Protein AF-A0A800AI18-F1 (afdb_monomer_lite)

Structure (mmCIF, N/CA/C/O backbone):
data_AF-A0A800AI18-F1
#
_entry.id   AF-A0A800AI18-F1
#
loop_
_atom_site.group_PDB
_atom_site.id
_atom_site.type_symbol
_atom_site.label_atom_id
_atom_site.label_alt_id
_atom_site.label_comp_id
_atom_site.label_asym_id
_atom_site.label_entity_id
_atom_site.label_seq_id
_atom_site.pdbx_PDB_ins_code
_atom_site.Cartn_x
_atom_site.Cartn_y
_atom_site.Cartn_z
_atom_site.occupancy
_atom_site.B_iso_or_equiv
_atom_site.auth_seq_id
_atom_site.auth_comp_id
_atom_site.auth_asym_id
_atom_site.auth_atom_id
_atom_site.pdbx_PDB_model_num
ATOM 1 N N . MET A 1 1 ? -24.715 -8.369 10.344 1.00 53.59 1 MET A N 1
ATOM 2 C CA . MET A 1 1 ? -23.538 -9.089 10.874 1.00 53.59 1 MET A CA 1
ATOM 3 C C . MET A 1 1 ? -23.171 -8.394 12.172 1.00 53.59 1 MET A C 1
ATOM 5 O O . MET A 1 1 ? -23.178 -7.175 12.171 1.00 53.59 1 MET A O 1
ATOM 9 N N . ASP A 1 2 ? -22.987 -9.135 13.26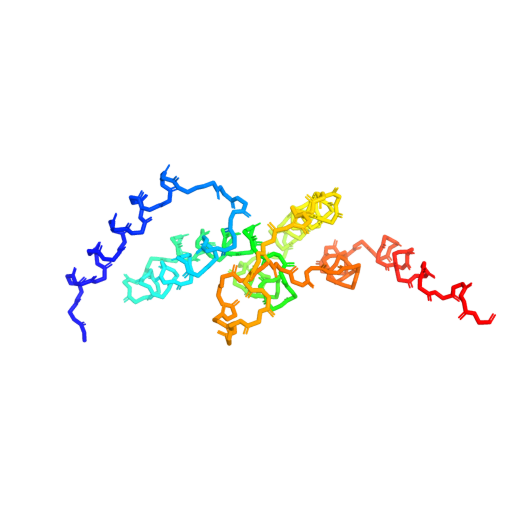7 1.00 62.06 2 ASP A N 1
ATOM 10 C CA . ASP A 1 2 ? -22.789 -8.565 14.611 1.00 62.06 2 ASP A CA 1
ATOM 11 C C . ASP A 1 2 ? -21.428 -7.872 14.749 1.00 62.06 2 ASP A C 1
ATOM 13 O O . ASP A 1 2 ? -20.404 -8.474 14.425 1.00 62.06 2 ASP A O 1
ATOM 17 N N . GLU A 1 3 ? -21.404 -6.663 15.317 1.00 60.03 3 GLU A N 1
ATOM 18 C CA . GLU A 1 3 ? -20.188 -5.903 15.671 1.00 60.03 3 GLU A CA 1
ATOM 19 C C . GLU A 1 3 ? -19.160 -6.733 16.463 1.00 60.03 3 GLU A C 1
ATOM 21 O O . GLU A 1 3 ? -17.953 -6.556 16.296 1.00 60.03 3 GLU A O 1
ATOM 26 N N . GLY A 1 4 ? -19.621 -7.692 17.276 1.00 68.31 4 GLY A N 1
ATOM 27 C CA . GLY A 1 4 ? -18.750 -8.616 18.010 1.00 68.31 4 GLY A CA 1
ATOM 28 C C . GLY A 1 4 ? -17.845 -9.453 17.099 1.00 68.31 4 GLY A C 1
ATOM 29 O O . GLY A 1 4 ? -16.672 -9.638 17.407 1.00 68.31 4 GLY A O 1
ATOM 30 N N . LYS A 1 5 ? -18.335 -9.864 15.922 1.00 74.88 5 LYS A N 1
ATOM 31 C CA . LYS A 1 5 ? -17.555 -10.671 14.970 1.00 74.88 5 LYS A CA 1
ATOM 32 C C . LYS A 1 5 ? -16.439 -9.869 14.304 1.00 74.88 5 LYS A C 1
ATOM 34 O O . LYS A 1 5 ? -15.389 -10.428 14.011 1.00 74.88 5 LYS A O 1
ATOM 39 N N . TYR A 1 6 ? -16.637 -8.571 14.078 1.00 72.62 6 TYR A N 1
ATOM 40 C CA . TYR A 1 6 ? -15.605 -7.717 13.482 1.00 72.62 6 TYR A CA 1
ATOM 41 C C . TYR A 1 6 ? -14.450 -7.454 14.452 1.00 72.62 6 TYR A C 1
ATOM 43 O O . TYR A 1 6 ? -13.297 -7.443 14.029 1.00 72.62 6 TYR A O 1
ATOM 51 N N . ARG A 1 7 ? -14.729 -7.340 15.757 1.00 74.31 7 ARG A N 1
ATOM 52 C CA . ARG A 1 7 ? -13.680 -7.248 16.786 1.00 74.31 7 ARG A CA 1
ATOM 53 C C . ARG A 1 7 ? -12.862 -8.534 16.902 1.00 74.31 7 ARG A C 1
ATOM 55 O O . ARG A 1 7 ? -11.639 -8.460 16.989 1.00 74.31 7 ARG A O 1
ATOM 62 N N . ASP A 1 8 ? -13.512 -9.692 16.818 1.00 78.69 8 ASP A N 1
ATOM 63 C CA . ASP A 1 8 ? -12.816 -10.984 16.800 1.00 78.69 8 ASP A CA 1
ATOM 64 C C . ASP A 1 8 ? -11.925 -11.133 15.554 1.00 78.69 8 ASP A C 1
ATOM 66 O O . ASP A 1 8 ? -10.798 -11.620 15.646 1.00 78.69 8 ASP A O 1
ATOM 70 N N . VAL A 1 9 ? -12.392 -10.655 14.393 1.00 77.38 9 VAL A N 1
ATOM 71 C CA . VAL A 1 9 ? -11.592 -10.603 13.157 1.00 77.38 9 VAL A CA 1
ATOM 72 C C . VAL A 1 9 ? -10.378 -9.691 13.324 1.00 77.38 9 VAL A C 1
ATOM 74 O O . VAL A 1 9 ? -9.281 -10.097 12.952 1.00 77.38 9 VAL A O 1
ATOM 77 N N . ILE A 1 10 ? -10.533 -8.502 13.915 1.00 77.62 10 ILE A N 1
ATOM 78 C CA . ILE A 1 10 ? -9.409 -7.586 14.169 1.00 77.62 10 ILE A CA 1
ATOM 79 C C . ILE A 1 10 ? -8.354 -8.269 15.053 1.00 77.62 10 ILE A C 1
ATOM 81 O O . ILE A 1 10 ? -7.187 -8.333 14.666 1.00 77.62 10 ILE A O 1
ATOM 85 N N . ALA A 1 11 ? -8.757 -8.880 16.171 1.00 81.06 11 ALA A N 1
ATOM 86 C CA . ALA A 1 11 ? -7.836 -9.578 17.073 1.00 81.06 11 ALA A CA 1
ATOM 87 C C . ALA A 1 11 ? -7.126 -10.776 16.405 1.00 81.06 11 ALA A C 1
ATOM 89 O O . ALA A 1 11 ? -5.924 -11.005 16.601 1.00 81.06 11 ALA A O 1
ATOM 90 N N . ALA A 1 12 ? -7.849 -11.541 15.580 1.00 81.06 12 ALA A N 1
ATOM 91 C CA . ALA A 1 12 ? -7.283 -12.655 14.823 1.00 81.06 12 ALA A CA 1
ATOM 92 C C . ALA A 1 12 ? -6.273 -12.175 13.766 1.00 81.06 12 ALA A C 1
ATOM 94 O O . ALA A 1 12 ? -5.192 -12.756 13.623 1.00 81.06 12 ALA A O 1
ATOM 95 N N . VAL A 1 13 ? -6.591 -11.089 13.058 1.00 80.38 13 VAL A N 1
ATOM 96 C CA . VAL A 1 13 ? -5.701 -10.474 12.068 1.00 80.38 13 VAL A CA 1
ATOM 97 C C . VAL A 1 13 ? -4.441 -9.919 12.733 1.00 80.38 13 VAL A C 1
ATOM 99 O O . VAL A 1 13 ? -3.339 -10.149 12.232 1.00 80.38 13 VAL A O 1
ATOM 102 N N . GLU A 1 14 ? -4.557 -9.244 13.875 1.00 78.88 14 GLU A N 1
ATOM 103 C CA . GLU A 1 14 ? -3.400 -8.755 14.635 1.00 78.88 14 GLU A CA 1
ATOM 104 C C . GLU A 1 14 ? -2.465 -9.892 15.061 1.00 78.88 14 GLU A C 1
ATOM 106 O O . GLU A 1 14 ? -1.245 -9.787 14.899 1.00 78.88 14 GLU A O 1
ATOM 111 N N . SER A 1 15 ? -3.025 -11.017 15.509 1.00 79.88 15 SER A N 1
ATOM 112 C CA . SER A 1 15 ? -2.245 -12.212 15.847 1.00 79.88 15 SER A CA 1
ATOM 113 C C . SER A 1 15 ? -1.516 -12.784 14.623 1.00 79.88 15 SER A C 1
ATOM 115 O O . SER A 1 15 ? -0.314 -13.055 14.676 1.00 79.88 15 SER A O 1
ATOM 117 N N . ALA A 1 16 ? -2.197 -12.901 13.477 1.00 78.62 16 ALA A N 1
ATOM 118 C CA . ALA A 1 16 ? -1.585 -13.371 12.230 1.00 78.62 16 ALA A CA 1
ATOM 119 C C . ALA A 1 16 ? -0.474 -12.426 11.732 1.00 78.62 16 ALA A C 1
ATOM 121 O O . ALA A 1 16 ? 0.562 -12.868 11.227 1.00 78.62 16 ALA A O 1
ATOM 122 N N . ARG A 1 17 ? -0.646 -11.112 11.921 1.00 78.44 17 ARG A N 1
ATOM 123 C CA . ARG A 1 17 ? 0.343 -10.093 11.549 1.00 78.44 17 ARG A CA 1
ATOM 124 C C . ARG A 1 17 ? 1.664 -10.237 12.298 1.00 78.44 17 ARG A C 1
ATOM 126 O O . ARG A 1 17 ? 2.687 -9.902 11.699 1.00 78.44 17 ARG A O 1
ATOM 133 N N . GLN A 1 18 ? 1.651 -10.695 13.550 1.00 80.00 18 GLN A N 1
ATOM 134 C CA . GLN A 1 18 ? 2.864 -10.925 14.347 1.00 80.00 18 GLN A CA 1
ATOM 135 C C . GLN A 1 18 ? 3.632 -12.174 13.891 1.00 80.00 18 GLN A C 1
ATOM 137 O O . GLN A 1 18 ? 4.858 -12.202 13.966 1.00 80.00 18 GLN A O 1
ATOM 142 N N . ALA A 1 19 ? 2.926 -13.187 13.382 1.00 82.00 19 ALA A N 1
ATOM 143 C CA . ALA A 1 19 ? 3.529 -14.441 12.934 1.00 82.00 19 ALA A CA 1
ATOM 144 C C . ALA A 1 19 ? 4.095 -14.381 11.500 1.00 82.00 19 ALA A C 1
ATOM 146 O O . ALA A 1 19 ? 5.013 -15.129 11.164 1.00 82.00 19 ALA A O 1
ATOM 147 N N . LEU A 1 20 ? 3.555 -13.508 10.642 1.00 82.31 20 LEU A N 1
ATOM 148 C CA . LEU A 1 20 ? 3.882 -13.454 9.212 1.00 82.31 20 LEU A CA 1
ATOM 149 C C . LEU A 1 20 ? 4.864 -12.329 8.864 1.00 82.31 20 LEU A C 1
ATOM 151 O O . LEU A 1 20 ? 4.698 -11.181 9.281 1.00 82.31 20 LEU A O 1
ATOM 155 N N . SER A 1 21 ? 5.839 -12.628 7.997 1.00 84.31 21 SER A N 1
ATOM 156 C CA . SER A 1 21 ? 6.786 -11.625 7.491 1.00 84.31 21 SER A CA 1
ATOM 157 C C . SER A 1 21 ? 6.069 -10.540 6.671 1.00 84.31 21 SER A C 1
ATOM 159 O O . SER A 1 21 ? 5.328 -10.897 5.754 1.00 84.31 21 SER A O 1
ATOM 161 N N . PRO A 1 22 ? 6.331 -9.234 6.898 1.00 83.88 22 PRO A N 1
ATOM 162 C CA . PRO A 1 22 ? 5.665 -8.116 6.212 1.00 83.88 22 PRO A CA 1
ATOM 163 C C . PRO A 1 22 ? 5.659 -8.167 4.677 1.00 83.88 22 PRO A C 1
ATOM 165 O O . PRO A 1 22 ? 4.804 -7.555 4.047 1.00 83.88 22 PRO A O 1
ATOM 168 N N . ASP A 1 23 ? 6.611 -8.882 4.075 1.00 83.56 23 ASP A N 1
ATOM 169 C CA . ASP A 1 23 ? 6.756 -9.021 2.623 1.00 83.56 23 ASP A CA 1
ATOM 170 C C . ASP A 1 23 ? 5.949 -10.190 2.018 1.00 83.56 23 ASP A C 1
ATOM 172 O O . ASP A 1 23 ? 6.035 -10.417 0.809 1.00 83.56 23 ASP A O 1
ATOM 176 N N . MET A 1 24 ? 5.240 -10.985 2.826 1.00 84.19 24 MET A N 1
ATOM 177 C CA . MET A 1 24 ? 4.476 -12.133 2.330 1.00 84.19 24 MET A CA 1
ATOM 178 C C . MET A 1 24 ? 3.175 -11.681 1.649 1.00 84.19 24 MET A C 1
ATOM 180 O O . MET A 1 24 ? 2.411 -10.950 2.279 1.00 84.19 24 MET A O 1
ATOM 184 N N . PRO A 1 25 ? 2.865 -12.155 0.424 1.00 83.75 25 PRO A N 1
ATOM 185 C CA . PRO A 1 25 ? 1.659 -11.741 -0.299 1.00 83.75 25 PRO A CA 1
ATOM 186 C C . PRO A 1 25 ? 0.354 -11.985 0.459 1.00 83.75 25 PRO A C 1
ATOM 188 O O . PRO A 1 25 ? -0.521 -11.127 0.433 1.00 83.75 25 PRO A O 1
ATOM 191 N N . ILE A 1 26 ? 0.265 -13.078 1.227 1.00 84.44 26 ILE A N 1
ATOM 192 C CA . ILE A 1 26 ? -0.900 -13.387 2.072 1.00 84.44 26 ILE A CA 1
ATOM 193 C C . ILE A 1 26 ? -1.227 -12.270 3.078 1.00 84.44 26 ILE A C 1
ATOM 195 O O . ILE A 1 26 ? -2.387 -12.090 3.445 1.00 84.44 26 ILE A O 1
ATOM 199 N N . ARG A 1 27 ? -0.241 -11.452 3.489 1.00 88.62 27 ARG A N 1
ATOM 200 C CA . ARG A 1 27 ? -0.516 -10.287 4.343 1.00 88.62 27 ARG A CA 1
ATOM 201 C C . ARG A 1 27 ? -1.367 -9.243 3.635 1.00 88.62 27 ARG A C 1
ATOM 203 O O . ARG A 1 27 ? -2.104 -8.557 4.323 1.00 88.62 27 ARG A O 1
ATOM 210 N N . ALA A 1 28 ? -1.336 -9.155 2.306 1.00 90.19 28 ALA A N 1
ATOM 211 C CA . ALA A 1 28 ? -2.226 -8.256 1.584 1.00 90.19 28 ALA A CA 1
ATOM 212 C C . ALA A 1 28 ? -3.695 -8.671 1.720 1.00 90.19 28 ALA A C 1
ATOM 214 O O . ALA A 1 28 ? -4.523 -7.830 2.048 1.00 90.19 28 ALA A O 1
ATOM 215 N N . ALA A 1 29 ? -3.999 -9.963 1.568 1.00 88.62 29 ALA A N 1
ATOM 216 C CA . ALA A 1 29 ? -5.353 -10.483 1.754 1.00 88.62 29 ALA A CA 1
ATOM 217 C C . ALA A 1 29 ? -5.837 -10.309 3.206 1.00 88.62 29 ALA A C 1
ATOM 219 O O . ALA A 1 29 ? -6.958 -9.872 3.451 1.00 88.62 29 ALA A O 1
ATOM 220 N N . ILE A 1 30 ? -4.964 -10.578 4.182 1.00 88.94 30 ILE A N 1
ATOM 221 C CA . ILE A 1 30 ? -5.251 -10.349 5.607 1.00 88.94 30 ILE A CA 1
ATOM 222 C C . ILE A 1 30 ? -5.542 -8.865 5.878 1.00 88.94 30 ILE A C 1
ATOM 224 O O . ILE A 1 30 ? -6.504 -8.537 6.573 1.00 88.94 30 ILE A O 1
ATOM 228 N N . SER A 1 31 ? -4.744 -7.960 5.309 1.00 92.06 31 SER A N 1
ATOM 229 C CA . SER A 1 31 ? -4.966 -6.519 5.420 1.00 92.06 31 SER A CA 1
ATOM 230 C C . SER A 1 31 ? -6.255 -6.071 4.719 1.00 92.06 31 SER A C 1
ATOM 232 O O . SER A 1 31 ? -6.911 -5.160 5.212 1.00 92.06 31 SER A O 1
ATOM 234 N N . ASP A 1 32 ? -6.695 -6.728 3.643 1.00 91.38 32 ASP A N 1
ATOM 235 C CA . ASP A 1 32 ? -7.990 -6.425 3.015 1.00 91.38 32 ASP A CA 1
ATOM 236 C C . ASP A 1 32 ? -9.175 -6.789 3.922 1.00 91.38 32 ASP A C 1
ATOM 238 O O . ASP A 1 32 ? -10.167 -6.055 3.961 1.00 91.38 32 ASP A O 1
ATOM 242 N N . TYR A 1 33 ? -9.084 -7.891 4.676 1.00 89.56 33 TYR A N 1
ATOM 243 C CA . TYR A 1 33 ? -10.082 -8.229 5.698 1.00 89.56 33 TYR A CA 1
ATOM 244 C C . TYR A 1 33 ? -10.064 -7.232 6.858 1.00 89.56 33 TYR A C 1
ATOM 246 O O . TYR A 1 33 ? -11.127 -6.816 7.319 1.00 89.56 33 TYR A O 1
ATOM 254 N N . LEU A 1 34 ? -8.873 -6.801 7.292 1.00 90.81 34 LEU A N 1
ATOM 255 C CA . LEU A 1 34 ? -8.735 -5.772 8.324 1.00 90.81 34 LEU A CA 1
ATOM 256 C C . LEU A 1 34 ? -9.369 -4.453 7.889 1.00 90.81 34 LEU A C 1
ATOM 258 O O . LEU A 1 34 ? -10.111 -3.859 8.660 1.00 90.81 34 LEU A O 1
ATOM 262 N N . ARG A 1 35 ? -9.118 -4.027 6.646 1.00 93.44 35 ARG A N 1
ATOM 263 C CA . ARG A 1 35 ? -9.707 -2.815 6.067 1.00 93.44 35 ARG A CA 1
ATOM 264 C C . ARG A 1 35 ? -11.232 -2.884 6.093 1.00 93.44 35 ARG A C 1
ATOM 266 O O . ARG A 1 35 ? -11.864 -1.957 6.577 1.00 93.44 35 ARG A O 1
ATOM 273 N N . GLN A 1 36 ? -11.814 -3.990 5.628 1.00 91.06 36 GLN A N 1
ATOM 274 C CA . GLN A 1 36 ? -13.270 -4.178 5.626 1.00 91.06 36 GLN A CA 1
ATOM 275 C C . GLN A 1 36 ? -13.860 -4.166 7.040 1.00 91.06 36 GLN A C 1
ATOM 277 O O . GLN A 1 36 ? -14.918 -3.580 7.261 1.00 91.06 36 GLN A O 1
ATOM 282 N N . ALA A 1 37 ? -13.185 -4.800 8.004 1.00 89.25 37 ALA A N 1
ATOM 283 C CA . ALA A 1 37 ? -13.615 -4.783 9.397 1.00 89.25 37 ALA A CA 1
ATOM 284 C C . ALA A 1 37 ? -13.535 -3.372 9.999 1.00 89.25 37 ALA A C 1
ATOM 286 O O . ALA A 1 37 ? -14.486 -2.941 10.643 1.00 89.25 37 ALA A O 1
ATOM 287 N N . ALA A 1 38 ? -12.441 -2.651 9.741 1.00 90.25 38 ALA A N 1
ATOM 288 C CA . ALA A 1 38 ? -12.213 -1.282 10.197 1.00 90.25 38 ALA A CA 1
ATOM 289 C C . ALA A 1 38 ? -13.253 -0.302 9.634 1.00 90.25 38 ALA A C 1
ATOM 291 O O . ALA A 1 38 ? -13.866 0.452 10.385 1.00 90.25 38 ALA A O 1
ATOM 292 N N . GLU A 1 39 ? -13.529 -0.377 8.329 1.00 90.56 39 GLU A N 1
ATOM 293 C CA . GLU A 1 39 ? -14.572 0.419 7.669 1.00 90.56 39 GLU A CA 1
ATOM 294 C C . GLU A 1 39 ? -15.955 0.152 8.266 1.00 90.56 39 GLU A C 1
ATOM 296 O O . GLU A 1 39 ? -16.741 1.079 8.444 1.00 90.56 39 GLU A O 1
ATOM 301 N N . HIS A 1 40 ? -16.250 -1.101 8.622 1.00 89.19 40 HIS A N 1
ATOM 302 C CA . HIS A 1 40 ? -17.535 -1.455 9.215 1.00 89.19 40 HIS A CA 1
ATOM 303 C C . HIS A 1 40 ? -17.728 -0.879 10.623 1.00 89.19 40 HIS A C 1
ATOM 305 O O . HIS A 1 40 ? -18.851 -0.549 10.995 1.00 89.19 40 HIS A O 1
ATOM 311 N N . VAL A 1 41 ? -16.651 -0.757 11.403 1.00 88.19 41 VAL A N 1
ATOM 312 C CA . VAL A 1 41 ? -16.694 -0.202 12.767 1.00 88.19 41 VAL A CA 1
ATOM 313 C C . VAL A 1 41 ? -16.404 1.304 12.819 1.00 88.19 41 VAL A C 1
ATOM 315 O O . VAL A 1 41 ? -16.400 1.877 13.906 1.00 88.19 41 VAL A O 1
ATOM 318 N N . GLY A 1 42 ? -16.182 1.948 11.668 1.00 89.12 42 GLY A N 1
ATOM 319 C CA . GLY A 1 42 ? -15.903 3.384 11.567 1.00 89.12 42 GLY A CA 1
ATOM 320 C C . GLY A 1 42 ? -14.493 3.797 12.003 1.00 89.12 42 GLY A C 1
ATOM 321 O O . GLY A 1 42 ? -14.285 4.956 12.351 1.00 89.12 42 GLY A O 1
ATOM 322 N N . ASP A 1 43 ? -13.529 2.873 12.006 1.00 91.69 43 ASP A N 1
ATOM 323 C CA . ASP A 1 43 ? -12.132 3.154 12.356 1.00 91.69 43 ASP A CA 1
ATOM 324 C C . ASP A 1 43 ? -11.318 3.515 11.098 1.00 91.69 43 ASP A C 1
ATOM 326 O O . ASP A 1 43 ? -10.734 2.662 10.420 1.00 91.69 43 ASP A O 1
ATOM 330 N N . GLU A 1 44 ? -11.321 4.804 10.748 1.00 91.25 44 GLU A N 1
ATOM 331 C CA . GLU A 1 44 ? -10.654 5.328 9.546 1.00 91.25 44 GLU A CA 1
ATOM 332 C C . GLU A 1 44 ? -9.120 5.211 9.606 1.00 91.25 44 GLU A C 1
ATOM 334 O O . GLU A 1 44 ? -8.468 4.990 8.576 1.00 91.25 44 GLU A O 1
ATOM 339 N N . GLU A 1 45 ? -8.528 5.310 10.800 1.00 91.25 45 GLU A N 1
ATOM 340 C CA . GLU A 1 45 ? -7.080 5.182 11.002 1.00 91.25 45 GLU A CA 1
ATOM 341 C C . GLU A 1 45 ? -6.627 3.739 10.749 1.00 91.25 45 GLU A C 1
ATOM 343 O O . GLU A 1 45 ? -5.657 3.494 10.013 1.00 91.25 45 GLU A O 1
ATOM 348 N N . LEU A 1 46 ? -7.369 2.766 11.286 1.00 91.12 46 LEU A N 1
ATOM 349 C CA . LEU A 1 46 ? -7.105 1.350 11.063 1.00 91.12 46 LEU A CA 1
ATOM 350 C C . LEU A 1 46 ? -7.326 0.961 9.598 1.00 91.12 46 LEU A C 1
ATOM 352 O O . LEU A 1 46 ? -6.518 0.221 9.030 1.00 91.12 46 LEU A O 1
ATOM 356 N N . ALA A 1 47 ? -8.363 1.499 8.951 1.00 92.88 47 ALA A N 1
ATOM 357 C CA . ALA A 1 47 ? -8.615 1.268 7.532 1.00 92.88 47 ALA A CA 1
ATOM 358 C C . ALA A 1 47 ? -7.476 1.819 6.653 1.00 92.88 47 ALA A C 1
ATOM 360 O O . ALA A 1 47 ? -7.020 1.145 5.727 1.00 92.88 47 ALA A O 1
ATOM 361 N N . SER A 1 48 ? -6.971 3.016 6.959 1.00 92.56 48 SER A N 1
ATOM 362 C CA . SER A 1 48 ? -5.832 3.631 6.258 1.00 92.56 48 SER A CA 1
ATOM 363 C C . SER A 1 48 ? -4.543 2.825 6.447 1.00 92.56 48 SER A C 1
ATOM 365 O O . SER A 1 48 ? -3.826 2.533 5.485 1.00 92.56 48 SER A O 1
ATOM 367 N N . THR A 1 49 ? -4.286 2.379 7.678 1.00 92.75 49 THR A N 1
ATOM 368 C CA . THR A 1 49 ? -3.156 1.502 8.011 1.00 92.75 49 THR A CA 1
ATOM 369 C C . THR A 1 49 ? -3.228 0.181 7.242 1.00 92.75 49 THR A C 1
ATOM 371 O O . THR A 1 49 ? -2.237 -0.261 6.652 1.00 92.75 49 THR A O 1
ATOM 374 N N . ALA A 1 50 ? -4.413 -0.428 7.182 1.00 93.56 50 ALA A N 1
ATOM 375 C CA . ALA A 1 50 ? -4.647 -1.668 6.458 1.00 93.56 50 ALA A CA 1
ATOM 376 C C . ALA A 1 50 ? -4.396 -1.521 4.945 1.00 93.56 50 ALA A C 1
ATOM 378 O O . ALA A 1 50 ? -3.719 -2.371 4.362 1.00 93.56 50 ALA A O 1
ATOM 379 N N . ARG A 1 51 ? -4.839 -0.422 4.313 1.00 95.31 51 ARG A N 1
ATOM 380 C CA . ARG A 1 51 ? -4.543 -0.138 2.893 1.00 95.31 51 ARG A CA 1
ATOM 381 C C . ARG A 1 51 ? -3.042 -0.078 2.622 1.00 95.31 51 ARG A C 1
ATOM 383 O O . ARG A 1 51 ? -2.545 -0.731 1.698 1.00 95.31 51 ARG A O 1
ATOM 390 N N . TRP A 1 52 ? -2.304 0.665 3.452 1.00 95.50 52 TRP A N 1
ATOM 391 C CA . TRP A 1 52 ? -0.852 0.778 3.309 1.00 95.50 52 TRP A CA 1
ATOM 392 C C . TRP A 1 52 ? -0.160 -0.579 3.427 1.00 95.50 52 TRP A C 1
ATOM 394 O O . TRP A 1 52 ? 0.738 -0.889 2.645 1.00 95.50 52 TRP A O 1
ATOM 404 N N . GLU A 1 53 ? -0.567 -1.410 4.380 1.00 94.06 53 GLU A N 1
ATOM 405 C CA . GLU A 1 53 ? 0.016 -2.739 4.555 1.00 94.06 53 GLU A CA 1
ATOM 406 C C . GLU A 1 53 ? -0.285 -3.679 3.401 1.00 94.06 53 GLU A C 1
ATOM 408 O O . GLU A 1 53 ? 0.598 -4.430 2.976 1.00 94.06 53 GLU A O 1
ATOM 413 N N . ALA A 1 54 ? -1.497 -3.600 2.859 1.00 94.00 54 ALA A N 1
ATOM 414 C CA . ALA A 1 54 ? -1.876 -4.408 1.721 1.00 94.00 54 ALA A CA 1
ATOM 415 C C . ALA A 1 54 ? -1.054 -4.034 0.480 1.00 94.00 54 ALA A C 1
ATOM 417 O O . ALA A 1 54 ? -0.499 -4.908 -0.194 1.00 94.00 54 ALA A O 1
ATOM 418 N N . PHE A 1 55 ? -0.870 -2.732 0.239 1.00 95.25 55 PHE A N 1
ATOM 419 C CA . PHE A 1 55 ? 0.061 -2.225 -0.768 1.00 95.25 55 PHE A CA 1
ATOM 420 C C . PHE A 1 55 ? 1.514 -2.633 -0.474 1.00 95.25 55 PHE A C 1
ATOM 422 O O . PHE A 1 55 ? 2.239 -3.054 -1.376 1.00 95.25 55 PHE A O 1
ATOM 429 N N . TYR A 1 56 ? 1.962 -2.548 0.781 1.00 94.62 56 TYR A N 1
ATOM 430 C CA . TYR A 1 56 ? 3.326 -2.905 1.159 1.00 94.62 56 TYR A CA 1
ATOM 431 C C . TYR A 1 56 ? 3.622 -4.370 0.844 1.00 94.62 56 TYR A C 1
ATOM 433 O O . TYR A 1 56 ? 4.681 -4.667 0.291 1.00 94.62 56 TYR A O 1
ATOM 441 N N . ALA A 1 57 ? 2.718 -5.284 1.186 1.00 91.12 57 ALA A N 1
ATOM 442 C CA . ALA A 1 57 ? 2.877 -6.705 0.904 1.00 91.12 57 ALA A CA 1
ATOM 443 C C . ALA A 1 57 ? 2.782 -6.997 -0.603 1.00 91.12 57 ALA A C 1
ATOM 445 O O . ALA A 1 57 ? 3.599 -7.755 -1.138 1.00 91.12 57 ALA A O 1
ATOM 446 N N . LYS A 1 58 ? 1.834 -6.353 -1.300 1.00 91.06 58 LYS A N 1
ATOM 447 C CA . LYS A 1 58 ? 1.560 -6.580 -2.722 1.00 91.06 58 LYS A CA 1
ATOM 448 C C . LYS A 1 58 ? 1.459 -5.247 -3.497 1.00 91.06 58 LYS A C 1
ATOM 450 O O . LYS A 1 58 ? 0.358 -4.746 -3.698 1.00 91.06 58 LYS A O 1
ATOM 455 N N . PRO A 1 59 ? 2.576 -4.649 -3.956 1.00 92.06 59 PRO A N 1
ATOM 456 C CA . PRO A 1 59 ? 2.564 -3.302 -4.541 1.00 92.06 59 PRO A CA 1
ATOM 457 C C . PRO A 1 59 ? 2.070 -3.281 -6.000 1.00 92.06 59 PRO A C 1
ATOM 459 O O . PRO A 1 59 ? 2.841 -3.111 -6.944 1.00 92.06 59 PRO A O 1
ATOM 462 N N . GLU A 1 60 ? 0.768 -3.474 -6.195 1.00 91.25 60 GLU A N 1
ATOM 463 C CA . GLU A 1 60 ? 0.092 -3.459 -7.499 1.00 91.25 60 GLU A CA 1
ATOM 464 C C . GLU A 1 60 ? -0.545 -2.099 -7.801 1.00 91.25 60 GLU A C 1
ATOM 466 O O . GLU A 1 60 ? -0.772 -1.293 -6.900 1.00 91.25 60 GLU A O 1
ATOM 471 N N . LEU A 1 61 ? -0.845 -1.835 -9.079 1.00 91.06 61 LEU A N 1
ATOM 472 C CA . LEU A 1 61 ? -1.383 -0.537 -9.502 1.00 91.06 61 LEU A CA 1
ATOM 473 C C . LEU A 1 61 ? -2.732 -0.224 -8.839 1.00 91.06 61 LEU A C 1
ATOM 475 O O . LEU A 1 61 ? -2.922 0.893 -8.382 1.00 91.06 61 LEU A O 1
ATOM 479 N N . SER A 1 62 ? -3.636 -1.200 -8.730 1.00 91.62 62 SER A N 1
ATOM 480 C CA . SER A 1 62 ? -4.925 -1.013 -8.047 1.00 91.62 62 SER A CA 1
ATOM 481 C C . SER A 1 62 ? -4.747 -0.570 -6.593 1.00 91.62 62 SER A C 1
ATOM 483 O O . SER A 1 62 ? -5.401 0.364 -6.151 1.00 91.62 62 SER A O 1
ATOM 485 N N . ARG A 1 63 ? -3.806 -1.185 -5.871 1.00 93.81 63 ARG A N 1
ATOM 486 C CA . ARG A 1 63 ? -3.504 -0.855 -4.471 1.00 93.81 63 ARG A CA 1
ATOM 487 C C . ARG A 1 63 ? -2.782 0.482 -4.320 1.00 93.81 63 ARG A C 1
ATOM 489 O O . ARG A 1 63 ? -2.983 1.156 -3.321 1.00 93.81 63 ARG A O 1
ATOM 496 N N . LEU A 1 64 ? -1.959 0.869 -5.299 1.00 95.12 64 LEU A N 1
ATOM 497 C CA . LEU A 1 64 ? -1.360 2.206 -5.361 1.00 95.12 64 LEU A CA 1
ATOM 498 C C . LEU A 1 64 ? -2.440 3.290 -5.491 1.00 95.12 64 LEU A C 1
ATOM 500 O O . LEU A 1 64 ? -2.358 4.313 -4.822 1.00 95.12 64 LEU A O 1
ATOM 504 N N . LEU A 1 65 ? -3.437 3.058 -6.350 1.00 94.12 65 LEU A N 1
ATOM 505 C CA . LEU A 1 65 ? -4.550 3.987 -6.541 1.00 94.12 65 LEU A CA 1
ATOM 506 C C . LEU A 1 65 ? -5.464 4.033 -5.312 1.00 94.12 65 LEU A C 1
ATOM 508 O O . LEU A 1 65 ? -5.852 5.122 -4.912 1.00 94.12 65 LEU A O 1
ATOM 512 N N . ASP A 1 66 ? -5.718 2.893 -4.664 1.00 94.06 66 ASP A N 1
ATOM 513 C CA . ASP A 1 66 ? -6.489 2.825 -3.413 1.00 94.06 66 ASP A CA 1
ATOM 514 C C . ASP A 1 66 ? -5.833 3.646 -2.288 1.00 94.06 66 ASP A C 1
ATOM 516 O O . ASP A 1 66 ? -6.476 4.498 -1.683 1.00 94.06 66 ASP A O 1
ATOM 520 N N . ILE A 1 67 ? -4.523 3.491 -2.040 1.00 94.88 67 ILE A N 1
ATOM 521 C CA . ILE A 1 67 ? -3.857 4.319 -1.016 1.00 94.88 67 ILE A CA 1
ATOM 522 C C . ILE A 1 67 ? -3.835 5.811 -1.391 1.00 94.88 67 ILE A C 1
ATOM 524 O O . ILE A 1 67 ? -3.812 6.657 -0.503 1.00 94.88 67 ILE A O 1
ATOM 528 N N . TRP A 1 68 ? -3.835 6.149 -2.683 1.00 93.19 68 TRP A N 1
ATOM 529 C CA . TRP A 1 68 ? -3.852 7.535 -3.148 1.00 93.19 68 TRP A CA 1
ATOM 530 C C . TRP A 1 68 ? -5.233 8.183 -2.961 1.00 93.19 68 TRP A C 1
ATOM 532 O O . TRP A 1 68 ? -5.320 9.276 -2.411 1.00 93.19 68 TRP A O 1
ATOM 542 N N . GLU A 1 69 ? -6.306 7.487 -3.346 1.00 91.56 69 GLU A N 1
ATOM 543 C CA . GLU A 1 69 ? -7.692 7.976 -3.281 1.00 91.56 69 GLU A CA 1
ATOM 544 C C . GLU A 1 69 ? -8.156 8.253 -1.845 1.00 91.56 69 GLU A C 1
ATOM 546 O O . GLU A 1 69 ? -8.861 9.229 -1.598 1.00 91.56 69 GLU A O 1
ATOM 551 N N . PHE A 1 70 ? -7.718 7.434 -0.886 1.00 88.62 70 PHE A N 1
ATOM 552 C CA . PHE A 1 70 ? -8.115 7.551 0.521 1.00 88.62 70 PHE A CA 1
ATOM 553 C C . PHE A 1 70 ? -7.167 8.405 1.375 1.00 88.62 70 PHE A C 1
ATOM 555 O O . PHE A 1 70 ? -7.312 8.447 2.596 1.00 88.62 70 PHE A O 1
ATOM 562 N N . THR A 1 71 ? -6.203 9.101 0.766 1.00 86.19 71 THR A N 1
ATOM 563 C CA . THR A 1 71 ? -5.360 10.055 1.497 1.00 86.19 71 THR A CA 1
ATOM 564 C C . THR A 1 71 ? -6.010 11.447 1.475 1.00 86.19 71 THR A C 1
ATOM 566 O O . THR A 1 71 ? -6.361 11.929 0.399 1.00 86.19 71 THR A O 1
ATOM 569 N N . PRO A 1 72 ? -6.174 12.124 2.624 1.00 76.56 72 PRO A N 1
ATOM 570 C CA . PRO A 1 72 ? -7.053 13.292 2.730 1.00 76.56 72 PRO A CA 1
ATOM 571 C C . PRO A 1 72 ? -6.473 14.612 2.191 1.00 76.56 72 PRO A C 1
ATOM 573 O O . PRO A 1 72 ? -7.234 15.558 2.008 1.00 76.56 72 PRO A O 1
ATOM 576 N N . ASP A 1 73 ? -5.159 14.711 1.956 1.00 84.38 73 ASP A N 1
ATOM 577 C CA . ASP A 1 73 ? -4.497 15.984 1.632 1.00 84.38 73 ASP A CA 1
ATOM 578 C C . ASP A 1 73 ? -3.432 15.877 0.524 1.00 84.38 73 ASP A C 1
ATOM 580 O O . ASP A 1 73 ? -2.700 14.889 0.443 1.00 84.38 73 ASP A O 1
ATOM 584 N N . GLU A 1 74 ? -3.289 16.932 -0.292 1.00 77.56 74 GLU A N 1
ATOM 585 C CA . GLU A 1 74 ? -2.334 16.983 -1.414 1.00 77.56 74 GLU A CA 1
ATOM 586 C C . GLU A 1 74 ? -0.863 16.878 -0.973 1.00 77.56 74 GLU A C 1
ATOM 588 O O . GLU A 1 74 ? -0.039 16.287 -1.683 1.00 77.56 74 GLU A O 1
ATOM 593 N N . SER A 1 75 ? -0.495 17.445 0.182 1.00 79.81 75 SER A N 1
ATOM 594 C CA . SER A 1 75 ? 0.884 17.336 0.678 1.00 79.81 75 SER A CA 1
ATOM 595 C C . SER A 1 75 ? 1.182 15.903 1.126 1.00 79.81 75 SER A C 1
ATOM 597 O O . SER A 1 75 ? 2.214 15.333 0.761 1.00 79.81 75 SER A O 1
ATOM 599 N N . GLN A 1 76 ? 0.208 15.268 1.782 1.00 86.12 76 GLN A N 1
ATOM 600 C CA . GLN A 1 76 ? 0.279 13.868 2.195 1.00 86.12 76 GLN A CA 1
ATOM 601 C C . GLN A 1 76 ? 0.287 12.914 0.993 1.00 86.12 76 GLN A C 1
ATOM 603 O O . GLN A 1 76 ? 0.978 11.896 1.035 1.00 86.12 76 GLN A O 1
ATOM 608 N N . HIS A 1 77 ? -0.399 13.254 -0.109 1.00 87.81 77 HIS A N 1
ATOM 609 C CA . HIS A 1 77 ? -0.328 12.492 -1.365 1.00 87.81 77 HIS A CA 1
ATOM 610 C C . HIS A 1 77 ? 1.107 12.397 -1.864 1.00 87.81 77 HIS A C 1
ATOM 612 O O . HIS A 1 77 ? 1.578 11.310 -2.196 1.00 87.81 77 HIS A O 1
ATOM 618 N N . THR A 1 78 ? 1.819 13.523 -1.898 1.00 90.38 78 THR A N 1
ATOM 619 C CA . THR A 1 78 ? 3.182 13.568 -2.439 1.00 90.38 78 THR A CA 1
ATOM 620 C C . THR A 1 78 ? 4.133 12.718 -1.597 1.00 90.38 78 THR A C 1
ATOM 622 O O . THR A 1 78 ? 4.851 11.878 -2.146 1.00 90.38 78 THR A O 1
ATOM 625 N N . GLU A 1 79 ? 4.104 12.870 -0.271 1.00 91.88 79 GLU A N 1
ATOM 626 C CA . GLU A 1 79 ? 4.939 12.084 0.647 1.00 91.88 79 GLU A CA 1
ATOM 627 C C . GLU A 1 79 ? 4.615 10.585 0.583 1.00 91.88 79 GLU A C 1
ATOM 629 O O . GLU A 1 79 ? 5.515 9.740 0.492 1.00 91.88 79 GLU A O 1
ATOM 634 N N . LEU A 1 80 ? 3.325 10.235 0.562 1.00 93.56 80 LEU A N 1
ATOM 635 C CA . LEU A 1 80 ? 2.881 8.850 0.456 1.00 93.56 80 LEU A CA 1
ATOM 636 C C . LEU A 1 80 ? 3.330 8.218 -0.863 1.00 93.56 80 LEU A C 1
ATOM 638 O O . LEU A 1 80 ? 3.819 7.087 -0.867 1.00 93.56 80 LEU A O 1
ATOM 642 N N . MET A 1 81 ? 3.207 8.938 -1.977 1.00 95.44 81 MET A N 1
ATOM 643 C CA . MET A 1 81 ? 3.596 8.445 -3.298 1.00 95.44 81 MET A CA 1
ATOM 644 C C . MET A 1 81 ? 5.117 8.323 -3.446 1.00 95.44 81 MET A C 1
ATOM 646 O O . MET A 1 81 ? 5.598 7.353 -4.038 1.00 95.44 81 MET A O 1
ATOM 650 N N . GLN A 1 82 ? 5.898 9.209 -2.820 1.00 94.56 82 GLN A N 1
ATOM 651 C CA . GLN A 1 82 ? 7.349 9.034 -2.705 1.00 94.56 82 GLN A CA 1
ATOM 652 C C . GLN A 1 82 ? 7.689 7.755 -1.931 1.00 94.56 82 GLN A C 1
ATOM 654 O O . GLN A 1 82 ? 8.444 6.912 -2.428 1.00 94.56 82 GLN A O 1
ATOM 659 N N . ARG A 1 83 ? 7.067 7.540 -0.766 1.00 95.88 83 ARG A N 1
ATOM 660 C CA . ARG A 1 83 ? 7.232 6.311 0.028 1.00 95.88 83 ARG A CA 1
ATOM 661 C C . ARG A 1 83 ? 6.812 5.060 -0.754 1.00 95.88 83 ARG A C 1
ATOM 663 O O . ARG A 1 83 ? 7.490 4.029 -0.689 1.00 95.88 83 ARG A O 1
ATOM 670 N N . ALA A 1 84 ? 5.722 5.142 -1.514 1.00 95.75 84 ALA A N 1
ATOM 671 C CA . ALA A 1 84 ? 5.229 4.067 -2.367 1.00 95.75 84 ALA A CA 1
ATOM 672 C C . ALA A 1 84 ? 6.216 3.738 -3.497 1.00 95.75 84 ALA A C 1
ATOM 674 O O . ALA A 1 84 ? 6.506 2.564 -3.742 1.00 95.75 84 ALA A O 1
ATOM 675 N N . SER A 1 85 ? 6.803 4.758 -4.130 1.00 95.19 85 SER A N 1
ATOM 676 C CA . SER A 1 85 ? 7.818 4.590 -5.174 1.00 95.19 85 SER A CA 1
ATOM 677 C C . SER A 1 85 ? 9.054 3.845 -4.650 1.00 95.19 85 SER A C 1
ATOM 679 O O . SER A 1 85 ? 9.512 2.887 -5.277 1.00 95.19 85 SER A O 1
ATOM 681 N N . GLU A 1 86 ? 9.537 4.185 -3.450 1.00 94.88 86 GLU A N 1
ATOM 682 C CA . GLU A 1 86 ? 10.660 3.497 -2.805 1.00 94.88 86 GLU A CA 1
ATOM 683 C C . GLU A 1 86 ? 10.318 2.047 -2.459 1.00 94.88 86 GLU A C 1
ATOM 685 O O . GLU A 1 86 ? 11.127 1.131 -2.668 1.00 94.88 86 GLU A O 1
ATOM 690 N N . ARG A 1 87 ? 9.084 1.797 -2.004 1.00 94.38 87 ARG A N 1
ATOM 691 C CA . ARG A 1 87 ? 8.607 0.433 -1.766 1.00 94.38 87 ARG A CA 1
ATOM 692 C C . ARG A 1 87 ? 8.603 -0.394 -3.051 1.00 94.38 87 ARG A C 1
ATOM 694 O O . ARG A 1 87 ? 9.112 -1.520 -3.031 1.00 94.38 87 ARG A O 1
ATOM 701 N N . ILE A 1 88 ? 8.081 0.155 -4.150 1.00 92.88 88 ILE A N 1
ATOM 702 C CA . ILE A 1 88 ? 8.045 -0.506 -5.462 1.00 92.88 88 ILE A CA 1
ATOM 703 C C . ILE A 1 88 ? 9.472 -0.765 -5.962 1.00 92.88 88 ILE A C 1
ATOM 705 O O . ILE A 1 88 ? 9.773 -1.886 -6.368 1.00 92.88 88 ILE A O 1
ATOM 709 N N . LYS A 1 89 ? 10.392 0.207 -5.863 1.00 91.94 89 LYS A N 1
ATOM 710 C CA . LYS A 1 89 ? 11.816 0.014 -6.206 1.00 91.94 89 LYS A CA 1
ATOM 711 C C . LYS A 1 89 ? 12.430 -1.144 -5.427 1.00 91.94 89 LYS A C 1
ATOM 713 O O . LYS A 1 89 ? 13.077 -2.011 -6.016 1.00 91.94 89 LYS A O 1
ATOM 718 N N . LYS A 1 90 ? 12.226 -1.176 -4.106 1.00 91.38 90 LYS A N 1
ATOM 719 C CA . LYS A 1 90 ? 12.728 -2.254 -3.244 1.00 91.38 90 LYS A CA 1
ATOM 720 C C . LYS A 1 90 ? 12.126 -3.604 -3.634 1.00 91.38 90 LYS A C 1
ATOM 722 O O . LYS A 1 90 ? 12.848 -4.597 -3.651 1.00 91.38 90 LYS A O 1
ATOM 727 N N . TYR A 1 91 ? 10.837 -3.635 -3.972 1.00 88.19 91 TYR A N 1
ATOM 728 C CA . TYR A 1 91 ? 10.155 -4.844 -4.431 1.00 88.19 91 TYR A CA 1
ATOM 729 C C . TYR A 1 91 ? 10.736 -5.357 -5.755 1.00 88.19 91 TYR A C 1
ATOM 731 O O . TYR A 1 91 ? 11.124 -6.516 -5.832 1.00 88.19 91 TYR A O 1
ATOM 739 N N . LEU A 1 92 ? 10.901 -4.483 -6.754 1.00 86.12 92 LEU A N 1
ATOM 740 C CA . LEU A 1 92 ? 11.463 -4.822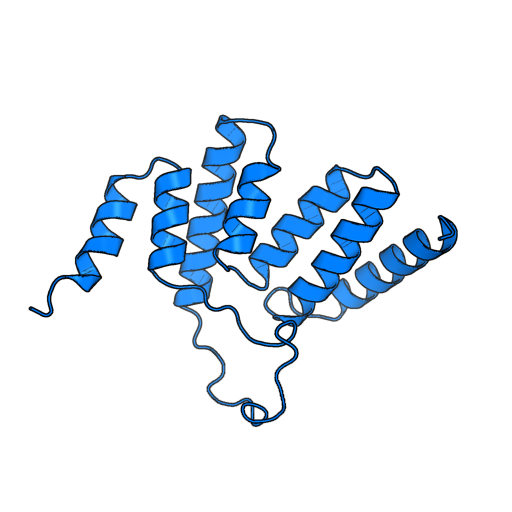 -8.069 1.00 86.12 92 LEU A CA 1
ATOM 741 C C . LEU A 1 92 ? 12.918 -5.313 -8.003 1.00 86.12 92 LEU A C 1
ATOM 743 O O . LEU A 1 92 ? 13.345 -6.095 -8.847 1.00 86.12 92 LEU A O 1
ATOM 747 N N . ARG A 1 93 ? 13.696 -4.852 -7.014 1.00 87.00 93 ARG A N 1
ATOM 748 C CA . ARG A 1 93 ? 15.078 -5.309 -6.780 1.00 87.00 93 ARG A CA 1
ATOM 749 C C . ARG A 1 93 ? 15.151 -6.658 -6.066 1.00 87.00 93 ARG A C 1
ATOM 751 O O . ARG A 1 93 ? 16.187 -7.321 -6.128 1.00 87.00 93 ARG A O 1
ATOM 758 N N . LYS A 1 94 ? 14.096 -7.059 -5.351 1.00 81.69 94 LYS A N 1
ATOM 759 C CA . LYS A 1 94 ? 14.074 -8.319 -4.609 1.00 81.69 94 LYS A CA 1
ATOM 760 C C . LYS A 1 94 ? 13.985 -9.463 -5.616 1.00 81.69 94 LYS A C 1
ATOM 762 O O . LYS A 1 94 ? 13.034 -9.548 -6.385 1.00 81.69 94 LYS A O 1
ATOM 767 N N . LYS A 1 95 ? 14.969 -10.367 -5.602 1.00 63.19 95 LYS A N 1
ATOM 768 C CA . LYS A 1 95 ? 14.837 -11.641 -6.313 1.00 63.19 95 LYS A CA 1
ATOM 769 C C . LYS A 1 95 ? 13.696 -12.408 -5.655 1.00 63.19 95 LYS A C 1
ATOM 771 O O . LYS A 1 95 ? 13.817 -12.815 -4.499 1.00 63.19 95 LYS A O 1
ATOM 776 N N . LEU A 1 96 ? 12.585 -12.550 -6.370 1.00 63.00 96 LEU A N 1
ATOM 777 C CA . LEU A 1 96 ? 11.522 -13.457 -5.962 1.00 63.00 96 LEU A CA 1
ATOM 778 C C . LEU A 1 96 ? 12.125 -14.865 -5.856 1.00 63.00 96 LEU A C 1
ATOM 780 O O . LEU A 1 96 ? 12.941 -15.229 -6.711 1.00 63.00 96 LEU A O 1
ATOM 784 N N . PRO A 1 97 ? 11.798 -15.643 -4.812 1.00 56.47 97 PRO A N 1
ATOM 785 C CA . PRO A 1 97 ? 12.238 -17.025 -4.731 1.00 56.47 97 PRO A CA 1
ATOM 786 C C . PRO A 1 97 ? 11.860 -17.745 -6.026 1.00 56.47 97 PRO A C 1
ATOM 788 O O . PRO A 1 97 ? 10.692 -17.788 -6.398 1.00 56.47 97 PRO A O 1
ATOM 791 N N . SER A 1 98 ? 12.858 -18.288 -6.725 1.00 43.00 98 SER A N 1
ATOM 792 C CA . SER A 1 98 ? 12.710 -18.938 -8.037 1.00 43.00 98 SER A CA 1
ATOM 793 C C . SER A 1 98 ? 11.829 -20.198 -8.013 1.00 43.00 98 SER A C 1
ATOM 795 O O . SER A 1 98 ? 11.660 -20.840 -9.047 1.00 43.00 98 SER A O 1
ATOM 797 N N . TYR A 1 99 ? 11.315 -20.597 -6.851 1.00 42.19 99 TYR A N 1
ATOM 798 C CA . TYR A 1 99 ? 10.668 -21.881 -6.657 1.00 42.19 99 TYR A CA 1
ATOM 799 C C . TYR A 1 99 ? 9.504 -21.744 -5.677 1.00 42.19 99 TYR A C 1
ATOM 801 O O . TYR A 1 99 ? 9.696 -21.718 -4.464 1.00 42.19 99 TYR A O 1
ATOM 809 N N . PHE A 1 100 ? 8.293 -21.680 -6.220 1.00 44.44 100 PHE A N 1
ATOM 810 C CA . PHE A 1 100 ? 7.107 -22.195 -5.549 1.00 44.44 100 PHE A CA 1
ATOM 811 C C . PHE A 1 100 ? 6.462 -23.203 -6.513 1.00 44.44 100 PHE A C 1
ATOM 813 O O . PHE A 1 100 ? 6.050 -22.806 -7.602 1.00 44.44 100 PHE A O 1
ATOM 820 N N . PRO A 1 101 ? 6.394 -24.502 -6.166 1.00 37.28 101 PRO A N 1
ATOM 821 C CA . PRO A 1 101 ? 5.938 -25.571 -7.061 1.00 37.28 101 PRO A CA 1
ATOM 822 C C . PRO A 1 101 ? 4.409 -25.595 -7.267 1.00 37.28 101 PRO A C 1
ATOM 824 O O . PRO A 1 101 ? 3.862 -26.604 -7.693 1.00 37.28 101 PRO A O 1
ATOM 827 N N . PHE A 1 102 ? 3.713 -24.493 -6.982 1.00 43.19 102 PHE A N 1
ATOM 828 C CA . PHE A 1 102 ? 2.251 -24.387 -7.025 1.00 43.19 102 PHE A CA 1
ATOM 829 C C . PHE A 1 102 ? 1.738 -23.507 -8.174 1.00 43.19 102 PHE A C 1
ATOM 831 O O . PHE A 1 102 ? 0.588 -23.093 -8.164 1.00 43.19 102 PHE A O 1
ATOM 838 N N . ALA A 1 103 ? 2.561 -23.250 -9.195 1.00 43.12 103 ALA A N 1
ATOM 839 C CA . ALA A 1 103 ? 2.187 -22.449 -10.368 1.00 43.12 103 ALA A CA 1
ATOM 840 C C . ALA A 1 103 ? 1.083 -23.080 -11.257 1.00 43.12 103 ALA A C 1
ATOM 842 O O . ALA A 1 103 ? 0.758 -22.525 -12.303 1.00 43.12 103 ALA A O 1
ATOM 843 N N . SER A 1 104 ? 0.530 -24.240 -10.882 1.00 38.72 104 SER A N 1
ATOM 844 C CA . SER A 1 104 ? -0.451 -25.000 -11.672 1.00 38.72 104 SER A CA 1
ATOM 845 C C . SER A 1 104 ? -1.701 -25.445 -10.902 1.00 38.72 104 SER A C 1
ATOM 847 O O . SER A 1 104 ? -2.423 -26.309 -11.391 1.00 38.72 104 SER A O 1
ATOM 849 N N . LEU A 1 105 ? -1.959 -24.914 -9.707 1.00 39.84 105 LEU A N 1
ATOM 850 C CA . LEU A 1 105 ? -3.250 -25.075 -9.031 1.00 39.84 105 LEU A CA 1
ATOM 851 C C . LEU A 1 105 ? -3.959 -23.732 -9.130 1.00 39.84 105 LEU A C 1
ATOM 853 O O . LEU A 1 105 ? -3.328 -22.728 -8.808 1.00 39.84 105 LEU A O 1
ATOM 857 N N . ASP A 1 106 ? -5.197 -23.735 -9.640 1.00 41.56 106 ASP A N 1
ATOM 858 C CA . ASP A 1 106 ? -6.058 -22.558 -9.820 1.00 41.56 106 ASP A CA 1
ATOM 859 C C . ASP A 1 106 ? -5.770 -21.516 -8.737 1.00 41.56 106 ASP A C 1
ATOM 861 O O . ASP A 1 106 ? -6.073 -21.721 -7.561 1.00 41.56 106 ASP A O 1
ATOM 865 N N . HIS A 1 107 ? -5.055 -20.456 -9.124 1.00 42.25 107 HIS A N 1
ATOM 866 C CA . HIS A 1 107 ? -4.525 -19.501 -8.167 1.00 42.25 107 HIS A CA 1
ATOM 867 C C . HIS A 1 107 ? -5.692 -18.751 -7.537 1.00 42.25 107 HIS A C 1
ATOM 869 O O . HIS A 1 107 ? -6.386 -17.989 -8.209 1.00 42.25 107 HIS A O 1
ATOM 875 N N . ASP A 1 108 ? -5.858 -18.918 -6.227 1.00 49.69 108 ASP A N 1
ATOM 876 C CA . ASP A 1 108 ? -6.410 -17.849 -5.416 1.00 49.69 108 ASP A CA 1
ATOM 877 C C . ASP A 1 108 ? -5.453 -16.654 -5.567 1.00 49.69 108 ASP A C 1
ATOM 879 O O . ASP A 1 108 ? -4.323 -16.659 -5.063 1.00 49.69 108 ASP A O 1
ATOM 883 N N . ASP A 1 109 ? -5.866 -15.652 -6.350 1.00 56.31 109 ASP A N 1
ATOM 884 C CA . ASP A 1 109 ? -5.084 -14.449 -6.671 1.00 56.31 109 ASP A CA 1
ATOM 885 C C . ASP A 1 109 ? -4.610 -13.694 -5.405 1.00 56.31 109 ASP A C 1
ATOM 887 O O . ASP A 1 109 ? -3.733 -12.820 -5.484 1.00 56.31 109 ASP A O 1
ATOM 891 N N . GLY A 1 110 ? -5.151 -14.037 -4.227 1.00 53.34 110 GLY A N 1
ATOM 892 C CA . GLY A 1 110 ? -4.722 -13.551 -2.918 1.00 53.34 110 GLY A CA 1
ATOM 893 C C . GLY A 1 110 ? -3.329 -14.017 -2.468 1.00 53.34 110 GLY A C 1
ATOM 894 O O . GLY A 1 110 ? -2.640 -13.257 -1.784 1.00 53.34 110 GLY A O 1
ATOM 895 N N . GLU A 1 111 ? -2.869 -15.208 -2.866 1.00 56.12 111 GLU A N 1
ATOM 896 C CA . GLU A 1 111 ? -1.612 -15.797 -2.358 1.00 56.12 111 GLU A CA 1
ATOM 897 C C . GLU A 1 111 ? -0.398 -15.572 -3.278 1.00 56.12 111 GLU A C 1
ATOM 899 O O . GLU A 1 111 ? 0.756 -15.730 -2.862 1.00 56.12 111 GLU A O 1
ATOM 904 N N . GLY A 1 112 ? -0.636 -15.157 -4.525 1.00 59.94 112 GLY A N 1
ATOM 905 C CA . GLY A 1 112 ? 0.410 -14.894 -5.512 1.00 59.94 112 GLY A CA 1
ATOM 906 C C . GLY A 1 112 ? 1.216 -13.617 -5.239 1.00 59.94 112 GLY A C 1
ATOM 907 O O . GLY A 1 112 ? 0.705 -12.622 -4.725 1.00 59.94 112 GLY A O 1
ATOM 908 N N . TYR A 1 113 ? 2.492 -13.607 -5.642 1.00 61.78 113 TYR A N 1
ATOM 909 C CA . TYR A 1 113 ? 3.320 -12.395 -5.622 1.00 61.78 113 TYR A CA 1
ATOM 910 C C . TYR A 1 113 ? 2.742 -11.284 -6.513 1.00 61.78 113 TYR A C 1
ATOM 912 O O . TYR A 1 113 ? 2.055 -11.537 -7.502 1.00 61.78 113 TYR A O 1
ATOM 920 N N . ALA A 1 114 ? 3.047 -10.033 -6.164 1.00 68.19 114 ALA A N 1
ATOM 921 C CA . ALA A 1 114 ? 2.548 -8.858 -6.862 1.00 68.19 114 ALA A CA 1
ATOM 922 C C . ALA A 1 114 ? 3.042 -8.795 -8.305 1.00 68.19 114 ALA A C 1
ATOM 924 O O . ALA A 1 114 ? 4.230 -8.987 -8.578 1.00 68.19 114 ALA A O 1
ATOM 925 N N . ARG A 1 115 ? 2.168 -8.349 -9.208 1.00 68.19 115 ARG A N 1
ATOM 926 C CA . ARG A 1 115 ? 2.546 -7.940 -10.570 1.00 68.19 115 ARG A CA 1
ATOM 927 C C . ARG A 1 115 ? 3.074 -6.5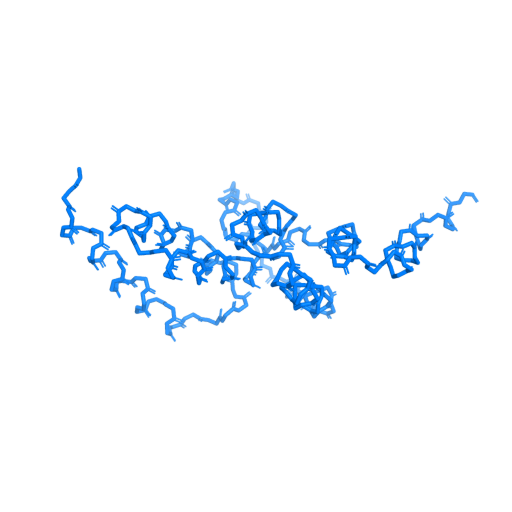01 -10.615 1.00 68.19 115 ARG A C 1
ATOM 929 O O . ARG A 1 115 ? 2.777 -5.757 -11.547 1.00 68.19 115 ARG A O 1
ATOM 936 N N . ALA A 1 116 ? 3.838 -6.080 -9.606 1.00 75.44 116 ALA A N 1
ATOM 937 C CA . ALA A 1 116 ? 4.472 -4.767 -9.600 1.00 75.44 116 ALA A CA 1
ATOM 938 C C . ALA A 1 116 ? 5.416 -4.655 -10.805 1.00 75.44 116 ALA A C 1
ATOM 940 O O . ALA A 1 116 ? 6.306 -5.486 -10.986 1.00 75.44 116 ALA A O 1
ATOM 941 N N . THR A 1 117 ? 5.235 -3.634 -11.641 1.00 82.69 117 THR A N 1
ATOM 942 C CA . THR A 1 117 ? 6.062 -3.436 -12.840 1.00 82.69 117 THR A CA 1
ATOM 943 C C . THR A 1 117 ? 6.723 -2.063 -12.842 1.00 82.69 117 THR A C 1
ATOM 945 O O . THR A 1 117 ? 6.373 -1.172 -12.068 1.00 82.69 117 THR A O 1
ATOM 948 N N . LYS A 1 118 ? 7.643 -1.844 -13.791 1.00 85.56 118 LYS A N 1
ATOM 949 C CA . LYS A 1 118 ? 8.139 -0.495 -14.109 1.00 85.56 118 LYS A CA 1
ATOM 950 C C . LYS A 1 118 ? 7.002 0.483 -14.439 1.00 85.56 118 LYS A C 1
ATOM 952 O O . LYS A 1 118 ? 7.139 1.666 -14.164 1.00 85.56 118 LYS A O 1
ATOM 957 N N . SER A 1 119 ? 5.877 -0.003 -14.979 1.00 87.94 119 SER A N 1
ATOM 958 C CA . SER A 1 119 ? 4.693 0.831 -15.210 1.00 87.94 119 SER A CA 1
ATOM 959 C C . SER A 1 119 ? 4.044 1.259 -13.894 1.00 87.94 119 SER A C 1
ATOM 961 O O . SER A 1 119 ? 3.742 2.435 -13.740 1.00 87.94 119 SER A O 1
ATOM 963 N N . THR A 1 120 ? 3.907 0.359 -12.914 1.00 90.19 120 THR A N 1
ATOM 964 C CA . THR A 1 120 ? 3.438 0.708 -11.559 1.00 90.19 120 THR A CA 1
ATOM 965 C C . THR A 1 120 ? 4.327 1.785 -10.928 1.00 90.19 120 THR A C 1
ATOM 967 O O . THR A 1 120 ? 3.822 2.755 -10.374 1.00 90.19 120 THR A O 1
ATOM 970 N N . LEU A 1 121 ? 5.652 1.657 -11.071 1.00 92.75 121 LEU A N 1
ATOM 971 C CA . LEU A 1 121 ? 6.604 2.656 -10.577 1.00 92.75 121 LEU A CA 1
ATOM 972 C C . LEU A 1 121 ? 6.474 4.006 -11.305 1.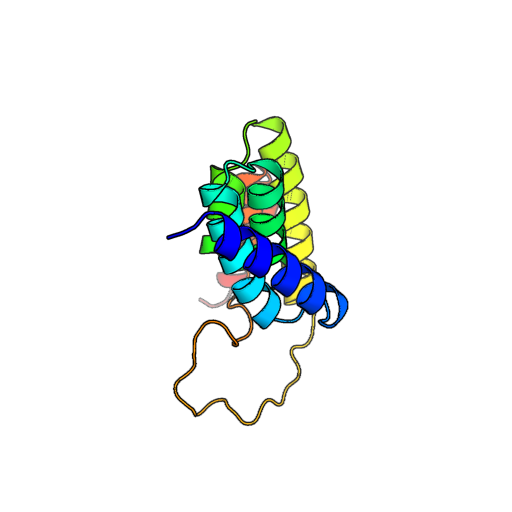00 92.75 121 LEU A C 1
ATOM 974 O O . LEU A 1 121 ? 6.517 5.045 -10.658 1.00 92.75 121 LEU A O 1
ATOM 978 N N . ALA A 1 122 ? 6.259 4.001 -12.624 1.00 92.38 122 ALA A N 1
ATOM 979 C CA . ALA A 1 122 ? 6.007 5.226 -13.384 1.00 92.38 122 ALA A CA 1
ATOM 980 C C . ALA A 1 122 ? 4.757 5.967 -12.882 1.00 92.38 122 ALA A C 1
ATOM 982 O O . ALA A 1 122 ? 4.802 7.180 -12.712 1.00 92.38 122 ALA A O 1
ATOM 983 N N . HIS A 1 123 ? 3.668 5.247 -12.589 1.00 92.88 123 HIS A N 1
ATOM 984 C CA . HIS A 1 123 ? 2.454 5.854 -12.033 1.00 92.88 123 HIS A CA 1
ATOM 985 C C . HIS A 1 123 ? 2.707 6.472 -10.655 1.00 92.88 123 HIS A C 1
ATOM 987 O O . HIS A 1 123 ? 2.265 7.589 -10.418 1.00 92.88 123 HIS A O 1
ATOM 993 N N . ALA A 1 124 ? 3.468 5.808 -9.779 1.00 93.56 124 ALA A N 1
ATOM 994 C CA . ALA A 1 124 ? 3.824 6.381 -8.478 1.00 93.56 124 ALA A CA 1
ATOM 995 C C . ALA A 1 124 ? 4.590 7.710 -8.620 1.00 93.56 124 ALA A C 1
ATOM 997 O O . ALA A 1 124 ? 4.313 8.652 -7.885 1.00 93.56 124 ALA A O 1
ATOM 998 N N . TYR A 1 125 ? 5.495 7.812 -9.601 1.00 94.94 125 TYR A N 1
ATOM 999 C CA . TYR A 1 125 ? 6.201 9.062 -9.892 1.00 94.94 125 TYR A CA 1
ATOM 1000 C C . TYR A 1 125 ? 5.293 10.167 -10.433 1.00 94.94 125 TYR A C 1
ATOM 1002 O O . TYR A 1 125 ? 5.393 11.310 -9.996 1.00 94.94 125 TYR A O 1
ATOM 1010 N N . LEU A 1 126 ? 4.366 9.836 -11.338 1.00 93.38 126 LEU A N 1
ATOM 1011 C CA . LEU A 1 126 ? 3.372 10.804 -11.817 1.00 93.38 126 LEU A CA 1
ATOM 1012 C C . LEU A 1 126 ? 2.522 11.339 -10.656 1.00 93.38 126 LEU A C 1
ATOM 1014 O O . LEU A 1 126 ? 2.297 12.543 -10.560 1.00 93.38 126 LEU A O 1
ATOM 1018 N N 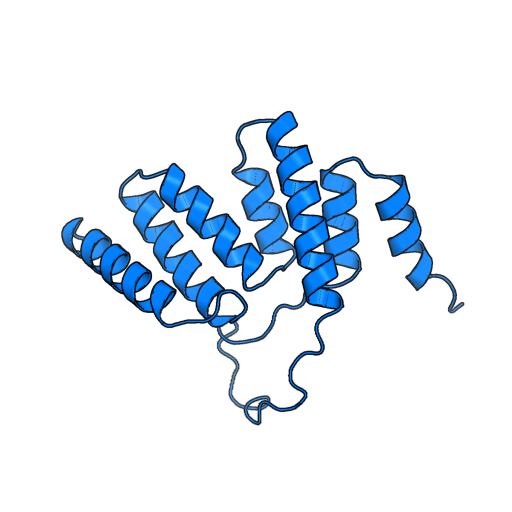. LEU A 1 127 ? 2.096 10.456 -9.748 1.00 92.69 127 LEU A N 1
ATOM 1019 C CA . LEU A 1 127 ? 1.265 10.821 -8.601 1.00 92.69 127 LEU A CA 1
ATOM 1020 C C . LEU A 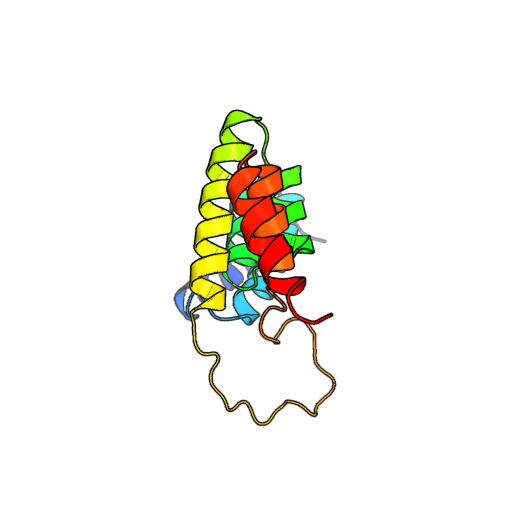1 127 ? 2.025 11.644 -7.545 1.00 92.69 127 LEU A C 1
ATOM 1022 O O . LEU A 1 127 ? 1.395 12.432 -6.846 1.00 92.69 127 LEU A O 1
ATOM 1026 N N . CYS A 1 128 ? 3.360 11.544 -7.458 1.00 92.19 128 CYS A N 1
ATOM 1027 C CA . CYS A 1 128 ? 4.184 12.455 -6.646 1.00 92.19 128 CYS A CA 1
ATOM 1028 C C . CYS A 1 128 ? 4.742 13.666 -7.417 1.00 92.19 128 CYS A C 1
ATOM 1030 O O . CYS A 1 128 ? 5.587 14.385 -6.884 1.00 92.19 128 CYS A O 1
ATOM 1032 N N . ARG A 1 129 ? 4.276 13.909 -8.653 1.00 91.44 129 ARG A N 1
ATOM 1033 C CA . ARG A 1 129 ? 4.718 15.009 -9.534 1.00 91.44 129 ARG A CA 1
ATOM 1034 C C . ARG A 1 129 ? 6.210 14.961 -9.911 1.00 91.44 129 ARG A C 1
ATOM 1036 O O . ARG A 1 129 ? 6.771 15.965 -10.346 1.00 91.44 129 ARG A O 1
ATOM 1043 N N . ASP A 1 130 ? 6.842 13.795 -9.809 1.00 93.00 130 ASP A N 1
ATOM 1044 C CA . ASP A 1 130 ? 8.191 13.535 -10.318 1.00 93.00 130 ASP A CA 1
ATOM 1045 C C . ASP A 1 130 ? 8.121 13.128 -11.801 1.00 93.00 130 ASP A C 1
ATOM 1047 O O . ASP A 1 130 ? 8.262 11.964 -12.193 1.00 93.00 130 ASP A O 1
ATOM 1051 N N . TRP A 1 131 ? 7.824 14.115 -12.649 1.00 91.62 131 TRP A N 1
ATOM 1052 C CA . TRP A 1 131 ? 7.635 13.910 -14.087 1.00 91.62 131 TRP A CA 1
ATOM 1053 C C . TRP A 1 131 ? 8.907 13.418 -14.785 1.00 91.62 131 TRP A C 1
ATOM 1055 O O . TRP A 1 131 ? 8.821 12.652 -15.745 1.00 91.62 131 TRP A O 1
ATOM 1065 N N . GLU A 1 132 ? 10.077 13.838 -14.301 1.00 93.12 132 GLU A N 1
ATOM 1066 C CA . GLU A 1 132 ? 11.375 13.457 -14.857 1.00 93.12 132 GLU A CA 1
ATOM 1067 C C . GLU A 1 132 ? 11.635 11.962 -14.647 1.00 93.12 132 GLU A C 1
ATOM 1069 O O . GLU A 1 132 ? 11.862 11.231 -15.617 1.00 93.12 132 GLU A O 1
ATOM 1074 N N . SER A 1 133 ? 11.494 11.464 -13.415 1.00 92.25 133 SER A N 1
ATOM 1075 C CA . SER A 1 133 ? 11.659 10.035 -13.135 1.00 92.25 133 SER A CA 1
ATOM 1076 C C . SER A 1 133 ? 10.599 9.179 -13.832 1.00 92.25 133 SER A C 1
ATOM 1078 O O . SER A 1 133 ? 10.908 8.080 -14.311 1.00 92.25 133 SER A O 1
ATOM 1080 N N . ALA A 1 134 ? 9.353 9.666 -13.921 1.00 91.38 134 ALA A N 1
ATOM 1081 C CA . ALA A 1 134 ? 8.288 9.000 -14.671 1.00 91.38 134 ALA A CA 1
ATOM 1082 C C . ALA A 1 134 ? 8.637 8.874 -16.164 1.00 91.38 134 ALA A C 1
ATOM 1084 O O . ALA A 1 134 ? 8.445 7.813 -16.769 1.00 91.38 134 ALA A O 1
ATOM 1085 N N . TYR A 1 135 ? 9.190 9.936 -16.751 1.00 89.50 135 TYR A N 1
ATOM 1086 C CA . TYR A 1 135 ? 9.629 9.946 -18.139 1.00 89.50 135 TYR A CA 1
ATOM 1087 C C . TYR A 1 135 ? 10.793 8.974 -18.368 1.00 89.50 135 TYR A C 1
ATOM 1089 O O . TYR A 1 135 ? 10.685 8.091 -19.225 1.00 89.50 135 TYR A O 1
ATOM 1097 N N . GLU A 1 136 ? 11.857 9.053 -17.568 1.00 91.06 136 GLU A N 1
ATOM 1098 C CA . GLU A 1 136 ? 13.046 8.210 -17.738 1.00 91.06 136 GLU A CA 1
ATOM 1099 C C . GLU A 1 136 ? 12.725 6.714 -17.640 1.00 91.06 136 GLU A C 1
ATOM 1101 O O . GLU A 1 136 ? 13.142 5.920 -18.492 1.00 91.06 136 GLU A O 1
ATOM 1106 N N . ILE A 1 137 ? 11.906 6.314 -16.660 1.00 87.44 137 ILE A N 1
ATOM 1107 C CA . ILE A 1 137 ? 11.550 4.902 -16.490 1.00 87.44 137 ILE A CA 1
ATOM 1108 C C . ILE A 1 137 ? 10.625 4.380 -17.601 1.00 87.44 137 ILE A C 1
ATOM 1110 O O . ILE A 1 137 ? 10.639 3.184 -17.912 1.00 87.44 137 ILE A O 1
ATOM 1114 N N . SER A 1 138 ? 9.834 5.262 -18.219 1.00 79.88 138 SER A N 1
ATOM 1115 C CA . SER A 1 138 ? 8.978 4.921 -19.359 1.00 79.88 138 SER A CA 1
ATOM 1116 C C . SER A 1 138 ? 9.775 4.783 -20.664 1.00 79.88 138 SER A C 1
ATOM 1118 O O . SER A 1 138 ? 9.466 3.921 -21.493 1.00 79.88 138 SER A O 1
ATOM 1120 N N . ARG A 1 139 ? 10.855 5.562 -20.820 1.00 81.44 139 ARG A N 1
ATOM 1121 C CA . ARG A 1 139 ? 11.720 5.554 -22.007 1.00 81.44 139 ARG A CA 1
ATOM 1122 C C . ARG A 1 139 ? 12.564 4.290 -22.120 1.00 81.44 139 ARG A C 1
ATOM 1124 O O . ARG A 1 139 ? 12.788 3.823 -23.232 1.00 81.44 139 ARG A O 1
ATOM 1131 N N . THR A 1 140 ? 12.934 3.657 -21.005 1.00 61.75 140 THR A N 1
ATOM 1132 C CA . THR A 1 140 ? 13.708 2.397 -21.019 1.00 61.75 140 THR A CA 1
ATOM 1133 C C . THR A 1 140 ? 12.982 1.238 -21.732 1.00 61.75 140 THR A C 1
ATOM 1135 O O . THR A 1 140 ? 13.576 0.190 -21.961 1.00 61.75 140 THR A O 1
ATOM 1138 N N . LYS A 1 141 ? 11.693 1.384 -22.079 1.00 54.56 141 LYS A N 1
ATOM 1139 C CA . LYS A 1 141 ? 10.922 0.408 -22.870 1.00 54.56 141 LYS A CA 1
ATOM 1140 C C . LYS A 1 141 ? 11.003 0.648 -24.390 1.00 54.56 141 LYS A C 1
ATOM 1142 O O . LYS A 1 141 ? 10.553 -0.206 -25.144 1.00 54.56 141 LYS A O 1
ATOM 1147 N N . LYS A 1 142 ? 11.529 1.798 -24.833 1.00 44.47 142 LYS A N 1
ATOM 1148 C CA . LYS A 1 142 ? 11.475 2.289 -26.224 1.00 44.47 142 LYS A CA 1
ATOM 1149 C C . LYS A 1 142 ? 12.741 2.033 -27.059 1.00 44.47 142 LYS A C 1
ATOM 1151 O O . LYS A 1 142 ? 12.728 2.370 -28.233 1.00 44.47 142 LYS A O 1
ATOM 1156 N N . GLU A 1 143 ? 13.795 1.425 -26.507 1.00 40.56 143 GLU A N 1
ATOM 1157 C CA . GLU A 1 143 ? 15.051 1.138 -27.240 1.00 40.56 143 GLU A CA 1
ATOM 1158 C C . GLU A 1 143 ? 15.082 -0.226 -27.963 1.00 40.56 143 GLU A C 1
ATOM 1160 O O . GLU A 1 143 ? 16.143 -0.723 -28.324 1.00 40.56 143 GLU A O 1
ATOM 1165 N N . LEU A 1 144 ? 13.924 -0.840 -28.216 1.00 39.56 144 LEU A N 1
ATOM 1166 C CA . LEU A 1 144 ? 13.802 -1.979 -29.132 1.00 39.56 144 LEU A CA 1
ATOM 1167 C C . LEU A 1 144 ? 12.761 -1.631 -30.198 1.00 39.56 144 LEU A C 1
ATOM 1169 O O . LEU A 1 144 ? 11.588 -1.990 -30.082 1.00 39.56 144 LEU A O 1
ATOM 1173 N N . GLY A 1 145 ? 13.214 -0.866 -31.187 1.00 36.03 145 GLY A N 1
ATOM 1174 C CA . GLY A 1 145 ? 12.571 -0.655 -32.480 1.00 36.03 145 GLY A CA 1
ATOM 1175 C C . GLY A 1 145 ? 13.587 -0.936 -33.571 1.00 36.03 145 GLY A C 1
ATOM 1176 O O . GLY A 1 145 ? 14.737 -0.475 -33.398 1.00 36.03 145 GLY A O 1
#

pLDDT: mean 80.58, std 16.77, range [36.03, 95.88]

Foldseek 3Di:
DDLVVLVVLLVVLVVVVVVDDLQFLLLLVSLVSQLVSCVVVVNLVSNLVSLVSNCLNAVELVSLVVNLVSDDDLVVQLVVLVVSLVSLVVLVPDDDPPDDPPPPDPDPPSRDHYPRDLQSSLVSCVSNVVPVSSVVSVCVVVPPD

Sequence (145 aa):
MDEGKYRDVIAAVESARQALSPDMPIRAAISDYLRQAAEHVGDEELASTARWEAFYAKPELSRLLDIWEFTPDESQHTELMQRASERIKKYLRKKLPSYFPFASLDHDDGEGYARATKSTLAHAYLLCRDWESAYEISRTKKELG

Radius of gyration: 16.94 Å; chains: 1; bounding box: 39×43×50 Å

Secondary structure (DSSP, 8-state):
--HHHHHHHHHHHHHHHHHS-TT-THHHHHHHHHHHHHHHHT-HHHHHHHHHHHHHHS--HHHHHHHHHT---HHHHHHHHHHHHHHHHHHHHS---S--TTTTS---TTTSPP---HHHHHHHHHHTT-HHHHHHHHHTTSS--